Protein A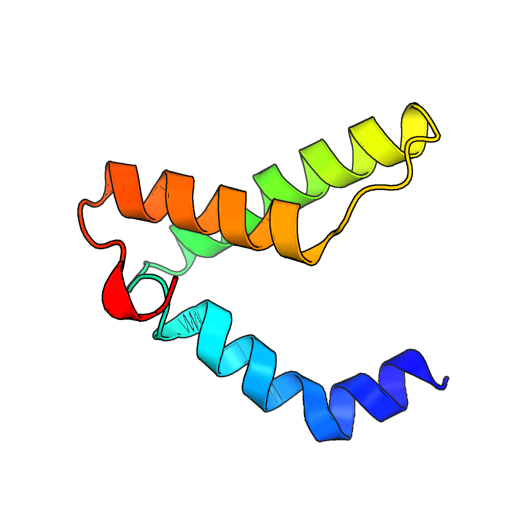F-A0A0J0YNT5-F1 (afdb_monomer_lite)

Organism: NCBI:txid1470200

InterPro domains:
  IPR001204 Phosphate transporter [PF01384] (1-76)
  IPR001204 Phosphate transporter [PTHR11101] (1-75)

pLDDT: mean 89.44, std 6.46, range [67.5, 97.0]

Foldseek 3Di:
DVVVVCCVVPVVVVCCCLQPVFFPDDPVLLVVLVVQLVVVVVVCVVVVHDDDSVCSSSVSSVVVCVVVVGGDPVSD

Structure (mmCIF, N/CA/C/O backbone):
data_AF-A0A0J0YNT5-F1
#
_entry.id   AF-A0A0J0YNT5-F1
#
loop_
_atom_site.group_PDB
_atom_site.id
_atom_site.type_symbol
_atom_site.label_atom_id
_atom_site.label_alt_id
_atom_site.label_comp_id
_atom_site.label_asym_id
_atom_site.label_entity_id
_atom_site.label_seq_id
_atom_site.pdbx_PDB_ins_code
_atom_site.Cartn_x
_atom_site.Cartn_y
_atom_site.Cartn_z
_atom_site.occupancy
_atom_site.B_iso_or_equiv
_atom_site.auth_seq_id
_atom_site.auth_comp_id
_atom_site.auth_asym_id
_atom_site.auth_atom_id
_atom_site.pdbx_PDB_model_num
ATOM 1 N N . ILE A 1 1 ? -13.913 -15.371 5.976 1.00 89.75 1 ILE A N 1
ATOM 2 C CA . ILE A 1 1 ? -14.807 -15.962 4.946 1.00 89.75 1 ILE A CA 1
ATOM 3 C C . ILE A 1 1 ? -15.224 -14.911 3.917 1.00 89.75 1 ILE A C 1
ATOM 5 O O . ILE A 1 1 ? -14.827 -15.055 2.772 1.00 89.75 1 ILE A O 1
ATOM 9 N N . ALA A 1 2 ? -15.901 -13.821 4.307 1.00 93.94 2 ALA A N 1
ATOM 10 C CA . ALA A 1 2 ? -16.323 -12.767 3.369 1.00 93.94 2 ALA A CA 1
ATOM 11 C C . ALA A 1 2 ? -15.177 -12.171 2.523 1.00 93.94 2 ALA A C 1
ATOM 13 O O . ALA A 1 2 ? -15.324 -12.037 1.315 1.00 93.94 2 ALA A O 1
ATOM 14 N N . LEU A 1 3 ? -14.014 -11.901 3.133 1.00 91.69 3 LEU A N 1
ATOM 15 C CA . LEU A 1 3 ? -12.837 -11.385 2.419 1.00 91.69 3 LEU A CA 1
ATOM 16 C C . LEU A 1 3 ? -12.345 -12.332 1.317 1.00 91.69 3 LEU A C 1
ATOM 18 O O . LEU A 1 3 ? -12.089 -11.894 0.204 1.00 91.69 3 LEU A O 1
ATOM 22 N N . ILE A 1 4 ? -12.257 -13.631 1.614 1.00 93.75 4 ILE A N 1
ATOM 23 C CA . ILE A 1 4 ? -11.793 -14.645 0.656 1.00 93.75 4 ILE A CA 1
ATOM 24 C C . ILE A 1 4 ? -12.773 -14.741 -0.514 1.00 93.75 4 ILE A C 1
ATOM 26 O O . ILE A 1 4 ? -12.360 -14.741 -1.668 1.00 93.75 4 ILE A O 1
ATOM 30 N N . VAL A 1 5 ? -14.072 -14.775 -0.211 1.00 94.94 5 VAL A N 1
ATOM 31 C CA . VAL A 1 5 ? -15.137 -14.839 -1.216 1.00 94.94 5 VAL A CA 1
ATOM 32 C C . VAL A 1 5 ? -15.106 -13.595 -2.108 1.00 94.94 5 VAL A C 1
ATOM 34 O O . VAL A 1 5 ? -15.030 -13.724 -3.326 1.00 94.94 5 VAL A O 1
ATOM 37 N N . GLY A 1 6 ? -15.082 -12.393 -1.527 1.00 92.00 6 GLY A N 1
ATOM 38 C CA . GLY A 1 6 ? -15.006 -11.145 -2.292 1.00 92.00 6 GLY A CA 1
ATOM 39 C C . GLY A 1 6 ? -13.749 -11.064 -3.160 1.00 92.00 6 GLY A C 1
ATOM 40 O O . GLY A 1 6 ? -13.828 -10.715 -4.338 1.00 92.00 6 GLY A O 1
ATOM 41 N N . PHE A 1 7 ? -12.599 -11.464 -2.615 1.00 92.06 7 PHE A N 1
ATOM 42 C CA . PHE A 1 7 ? -11.341 -11.512 -3.354 1.00 92.06 7 PHE A CA 1
ATOM 43 C C . PHE A 1 7 ? -11.386 -12.502 -4.525 1.00 92.06 7 PHE A C 1
ATOM 45 O O . PHE A 1 7 ? -10.923 -12.173 -5.612 1.00 92.06 7 PHE A O 1
ATOM 52 N N . TRP A 1 8 ? -11.986 -13.681 -4.346 1.00 94.00 8 TRP A N 1
ATOM 53 C CA . TRP A 1 8 ? -12.089 -14.688 -5.404 1.00 94.00 8 TRP A CA 1
ATOM 54 C C . TRP A 1 8 ? -12.904 -14.199 -6.608 1.00 94.00 8 TRP A C 1
ATOM 56 O O . TRP A 1 8 ? -12.529 -14.441 -7.754 1.00 94.00 8 TRP A O 1
ATOM 66 N N . PHE A 1 9 ? -14.010 -13.493 -6.361 1.00 93.38 9 PHE A N 1
ATOM 67 C CA . PHE A 1 9 ? -14.892 -13.027 -7.433 1.00 93.38 9 PHE A CA 1
ATOM 68 C C . PHE A 1 9 ? -14.417 -11.721 -8.089 1.00 93.38 9 PHE A C 1
ATOM 70 O O . PHE A 1 9 ? -14.493 -11.601 -9.312 1.00 93.38 9 PHE A O 1
ATOM 77 N N . ILE A 1 10 ? -13.911 -10.762 -7.304 1.00 92.38 10 ILE A N 1
ATOM 78 C CA . ILE A 1 10 ? -13.649 -9.380 -7.758 1.00 92.38 10 ILE A CA 1
ATOM 79 C C . ILE A 1 10 ? -12.151 -9.035 -7.761 1.00 92.38 10 ILE A C 1
ATOM 81 O O . ILE A 1 10 ? -11.705 -8.183 -8.527 1.00 92.38 10 ILE A O 1
ATOM 85 N N . GLY A 1 11 ? -11.331 -9.720 -6.960 1.00 88.25 11 GLY A N 1
ATOM 86 C CA . GLY A 1 11 ? -9.920 -9.367 -6.755 1.00 88.25 11 GLY A CA 1
ATOM 87 C C . GLY A 1 11 ? -9.072 -9.379 -8.029 1.00 88.25 11 GLY A C 1
ATOM 88 O O . GLY A 1 11 ? -8.136 -8.591 -8.147 1.00 88.25 11 GLY A O 1
ATOM 89 N N . LYS A 1 12 ? -9.429 -10.202 -9.023 1.00 88.75 12 LYS A N 1
ATOM 90 C CA . LYS A 1 12 ? -8.709 -10.297 -10.303 1.00 88.75 12 LYS A CA 1
ATOM 91 C C . LYS A 1 12 ? -8.599 -8.962 -11.054 1.00 88.75 12 LYS A C 1
ATOM 93 O O . LYS A 1 12 ? -7.559 -8.705 -11.650 1.00 88.75 12 LYS A O 1
ATOM 98 N N . GLU A 1 13 ? -9.622 -8.107 -11.001 1.00 87.00 13 GLU A N 1
ATOM 99 C CA . GLU A 1 13 ? -9.627 -6.828 -11.731 1.00 87.00 13 GLU A CA 1
ATOM 100 C C . GLU A 1 13 ? -8.655 -5.826 -11.100 1.00 87.00 13 GLU A C 1
ATOM 102 O O . GLU A 1 13 ? -7.903 -5.132 -11.792 1.00 87.00 13 GLU A O 1
ATOM 107 N N . VAL A 1 14 ? -8.596 -5.818 -9.766 1.00 86.94 14 VAL A N 1
ATOM 108 C CA . VAL A 1 14 ? -7.657 -4.988 -9.006 1.00 86.94 14 VAL A CA 1
ATOM 109 C C . VAL A 1 14 ? -6.223 -5.456 -9.246 1.00 86.94 14 VAL A C 1
ATOM 111 O O . VAL A 1 14 ? -5.355 -4.638 -9.542 1.00 86.94 14 VAL A O 1
ATOM 114 N N . ILE A 1 15 ? -5.975 -6.769 -9.196 1.00 87.06 15 ILE A N 1
ATOM 115 C CA . ILE A 1 15 ? -4.639 -7.345 -9.423 1.00 87.06 15 ILE A CA 1
ATOM 116 C C . ILE A 1 15 ? -4.135 -7.020 -10.831 1.00 87.06 15 ILE A C 1
ATOM 118 O O . ILE A 1 15 ? -2.977 -6.645 -10.991 1.00 87.06 15 ILE A O 1
ATOM 122 N N . GLN A 1 16 ? -4.989 -7.113 -11.852 1.00 84.62 16 GLN A N 1
ATOM 123 C CA . GLN A 1 16 ? -4.610 -6.765 -13.224 1.00 84.62 16 GLN A CA 1
ATOM 124 C C . GLN A 1 16 ? -4.274 -5.278 -13.361 1.00 84.62 16 GLN A C 1
ATOM 126 O O . GLN A 1 16 ? -3.252 -4.928 -13.959 1.00 84.62 16 GLN A O 1
ATOM 131 N N . THR A 1 17 ? -5.084 -4.406 -12.758 1.00 84.38 17 THR A N 1
ATOM 132 C CA . THR A 1 17 ? -4.865 -2.954 -12.788 1.00 84.38 17 THR A CA 1
ATOM 133 C C . THR A 1 17 ? -3.541 -2.581 -12.128 1.00 84.38 17 THR A C 1
ATOM 135 O O . THR A 1 17 ? -2.713 -1.898 -12.730 1.00 84.38 17 THR A O 1
ATOM 138 N N . VAL A 1 18 ? -3.291 -3.104 -10.932 1.00 83.06 18 VAL A N 1
ATOM 139 C CA . VAL A 1 18 ? -2.082 -2.803 -10.163 1.00 83.06 18 VAL A CA 1
ATOM 140 C C . VAL A 1 18 ? -0.837 -3.455 -10.775 1.00 83.06 18 VAL A C 1
ATOM 142 O O . VAL A 1 18 ? 0.210 -2.818 -10.867 1.00 83.06 18 VAL A O 1
ATOM 145 N N . GLY A 1 19 ? -0.946 -4.705 -11.228 1.00 74.25 19 GLY A N 1
ATOM 146 C CA . GLY A 1 19 ? 0.188 -5.505 -11.691 1.00 74.25 19 GLY A CA 1
ATOM 147 C C . GLY A 1 19 ? 0.671 -5.192 -13.107 1.00 74.25 19 GLY A C 1
ATOM 148 O O . GLY A 1 19 ? 1.838 -5.426 -13.408 1.00 74.25 19 GLY A O 1
ATOM 149 N N . THR A 1 20 ? -0.196 -4.679 -13.987 1.00 74.06 20 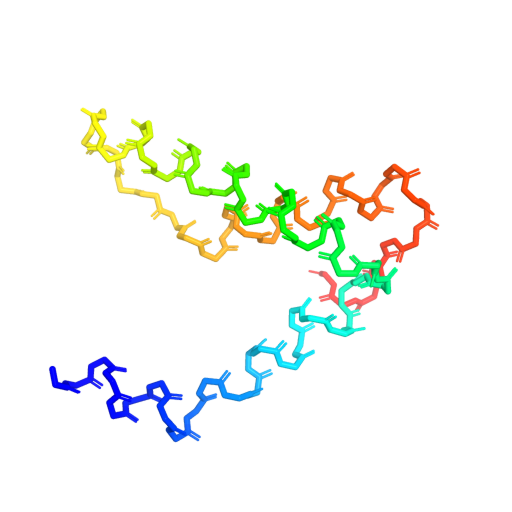THR A N 1
ATOM 150 C CA . THR A 1 20 ? 0.174 -4.451 -15.398 1.00 74.06 20 THR A CA 1
ATOM 151 C C . THR A 1 20 ? -0.064 -3.038 -15.910 1.00 74.06 20 THR A C 1
ATOM 153 O O . THR A 1 20 ? 0.672 -2.607 -16.798 1.00 74.06 20 THR A O 1
ATOM 156 N N . ASN A 1 21 ? -1.037 -2.300 -15.361 1.00 74.69 21 ASN A N 1
ATOM 157 C CA . ASN A 1 21 ? -1.427 -1.001 -15.920 1.00 74.69 21 ASN A CA 1
ATOM 158 C C . ASN A 1 21 ? -0.714 0.196 -15.273 1.00 74.69 21 ASN A C 1
ATOM 160 O O . ASN A 1 21 ? -0.552 1.216 -15.944 1.00 74.69 21 ASN A O 1
ATOM 164 N N . LEU A 1 22 ? -0.263 0.081 -14.015 1.00 76.62 22 LEU A N 1
ATOM 165 C CA . LEU A 1 22 ? 0.432 1.164 -13.301 1.00 76.62 22 LEU A CA 1
ATOM 166 C C . LEU A 1 22 ? 1.896 1.333 -13.732 1.00 76.62 22 LEU A C 1
ATOM 168 O O . LEU A 1 22 ? 2.347 2.449 -13.982 1.00 76.62 22 LEU A O 1
ATOM 172 N N . ALA A 1 23 ? 2.645 0.235 -13.821 1.00 78.94 23 ALA A N 1
ATOM 173 C CA . ALA A 1 23 ? 4.024 0.227 -14.300 1.00 78.94 23 ALA A CA 1
ATOM 174 C C . ALA A 1 23 ? 4.395 -1.180 -14.786 1.00 78.94 23 ALA A C 1
ATOM 176 O O . ALA A 1 23 ? 4.128 -2.169 -14.104 1.00 78.94 23 ALA A O 1
ATOM 177 N N . LYS A 1 24 ? 5.053 -1.288 -15.947 1.00 76.56 24 LYS A N 1
ATOM 178 C CA . LYS A 1 24 ? 5.607 -2.571 -16.412 1.00 76.56 24 LYS A CA 1
ATOM 179 C C . LYS A 1 24 ? 6.870 -2.882 -15.617 1.00 76.56 24 LYS A C 1
ATOM 181 O O . LYS A 1 24 ? 7.880 -2.204 -15.775 1.00 76.56 24 LYS A O 1
ATOM 186 N N . MET A 1 25 ? 6.828 -3.895 -14.763 1.00 81.00 25 MET A N 1
ATOM 187 C CA . MET A 1 25 ? 7.932 -4.211 -13.857 1.00 81.00 25 MET A CA 1
ATOM 188 C C . MET A 1 25 ? 8.344 -5.675 -13.963 1.00 81.00 25 MET A C 1
ATOM 190 O O . MET A 1 25 ? 7.547 -6.543 -14.312 1.00 81.00 25 MET A O 1
ATOM 194 N N . HIS A 1 26 ? 9.609 -5.943 -13.649 1.00 85.88 26 HIS A N 1
ATOM 195 C CA . HIS A 1 26 ? 10.113 -7.304 -13.520 1.00 85.88 26 HIS A CA 1
ATOM 196 C C . HIS A 1 26 ? 9.586 -7.935 -12.212 1.00 85.88 26 HIS A C 1
ATOM 198 O O . HIS A 1 26 ? 9.415 -7.207 -11.228 1.00 85.88 26 HIS A O 1
ATOM 204 N N . PRO A 1 27 ? 9.370 -9.265 -12.139 1.00 86.69 27 PRO A N 1
ATOM 205 C CA . PRO A 1 27 ? 8.877 -9.927 -10.924 1.00 86.69 27 PRO A CA 1
ATOM 206 C C . PRO A 1 27 ? 9.684 -9.616 -9.653 1.00 86.69 27 PRO A C 1
ATOM 208 O O . PRO A 1 27 ? 9.115 -9.472 -8.575 1.00 86.69 27 PRO A O 1
ATOM 211 N N . SER A 1 28 ? 11.003 -9.439 -9.779 1.00 89.94 28 SER A N 1
ATOM 212 C CA . SER A 1 28 ? 11.870 -9.045 -8.659 1.00 89.94 28 SER A CA 1
ATOM 213 C C . SER A 1 28 ? 11.521 -7.668 -8.089 1.00 89.94 28 SER A C 1
ATOM 215 O O . SER A 1 28 ? 11.540 -7.488 -6.876 1.00 89.94 28 SER A O 1
ATOM 217 N N . SER A 1 29 ? 11.159 -6.705 -8.939 1.00 89.44 29 SER A N 1
ATOM 218 C CA . SER A 1 29 ? 10.739 -5.372 -8.506 1.00 89.44 29 SER A CA 1
ATOM 219 C C . SER A 1 29 ? 9.388 -5.415 -7.794 1.00 89.44 29 SER A C 1
ATOM 221 O O . SER A 1 29 ? 9.215 -4.741 -6.786 1.00 89.44 29 SER A O 1
ATOM 223 N N . VAL A 1 30 ? 8.453 -6.249 -8.262 1.00 88.69 30 VAL A N 1
ATOM 224 C CA . VAL A 1 30 ? 7.157 -6.450 -7.589 1.00 88.69 30 VAL A CA 1
ATOM 225 C C . VAL A 1 30 ? 7.360 -7.032 -6.189 1.00 88.69 30 VAL A C 1
ATOM 227 O O . VAL A 1 30 ? 6.772 -6.536 -5.234 1.00 88.69 30 VAL A O 1
ATOM 230 N N . PHE A 1 31 ? 8.263 -8.004 -6.040 1.00 91.75 31 PHE A N 1
ATOM 231 C CA . PHE A 1 31 ? 8.624 -8.546 -4.730 1.00 91.75 31 PHE A CA 1
ATOM 232 C C . PHE A 1 31 ? 9.196 -7.472 -3.791 1.00 91.75 31 PHE A C 1
ATOM 234 O O . PHE A 1 31 ? 8.820 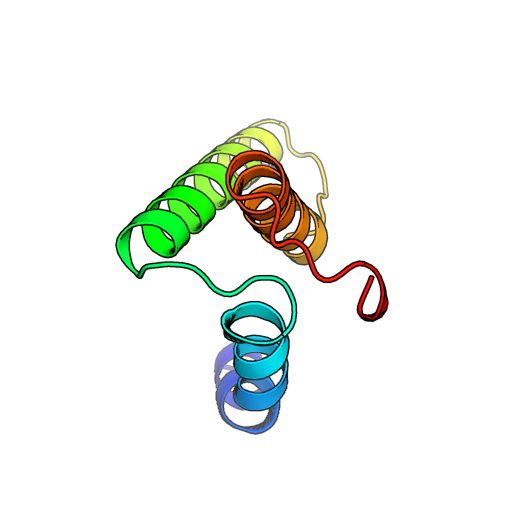-7.391 -2.622 1.00 91.75 31 PHE A O 1
ATOM 241 N N . THR A 1 32 ? 10.069 -6.596 -4.300 1.00 92.88 32 THR A N 1
ATOM 242 C CA . THR A 1 32 ? 10.571 -5.452 -3.525 1.00 92.88 32 THR A CA 1
ATOM 243 C C . THR A 1 32 ? 9.450 -4.478 -3.145 1.00 92.88 32 THR A C 1
ATOM 245 O O . THR A 1 32 ? 9.443 -3.980 -2.020 1.00 92.88 32 THR A O 1
ATOM 248 N N . ALA A 1 33 ? 8.487 -4.234 -4.040 1.00 92.62 33 A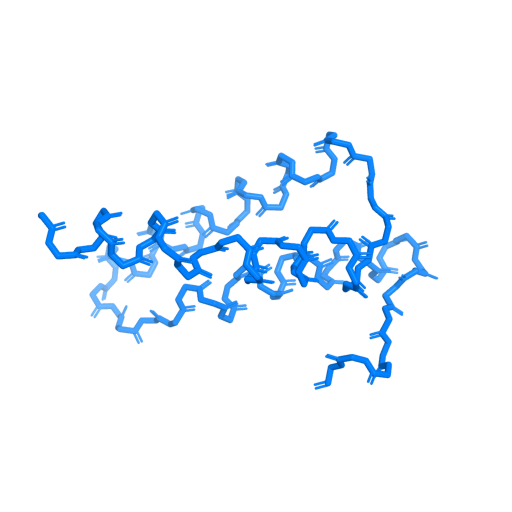LA A N 1
ATOM 249 C CA . ALA A 1 33 ? 7.328 -3.381 -3.773 1.00 92.62 33 ALA A CA 1
ATOM 250 C C . ALA A 1 33 ? 6.472 -3.935 -2.627 1.00 92.62 33 ALA A C 1
ATOM 252 O O . ALA A 1 33 ? 6.110 -3.191 -1.716 1.00 92.62 33 ALA A O 1
ATOM 253 N N . GLU A 1 34 ? 6.185 -5.240 -2.644 1.00 92.56 34 GLU A N 1
ATOM 254 C CA . GLU A 1 34 ? 5.416 -5.902 -1.588 1.00 92.56 34 GLU 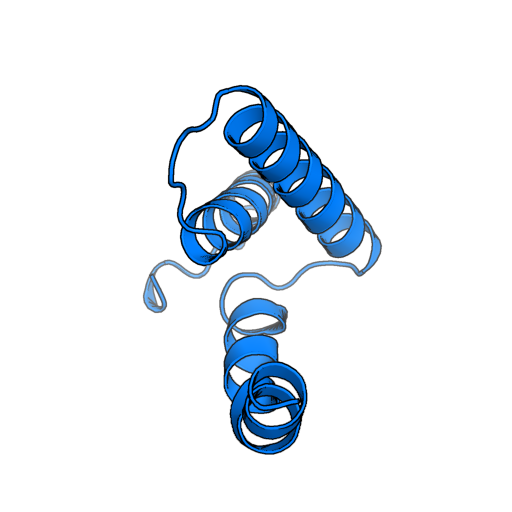A CA 1
ATOM 255 C C . GLU A 1 34 ? 6.155 -5.901 -0.253 1.00 92.56 34 GLU A C 1
ATOM 257 O O . GLU A 1 34 ? 5.541 -5.612 0.772 1.00 92.56 34 GLU A O 1
ATOM 262 N N . LEU A 1 35 ? 7.471 -6.142 -0.242 1.00 96.12 35 LEU A N 1
ATOM 263 C CA . LEU A 1 35 ? 8.270 -6.046 0.982 1.00 96.12 35 LEU A CA 1
ATOM 264 C C . LEU A 1 35 ? 8.252 -4.633 1.572 1.00 96.12 35 LEU A C 1
ATOM 266 O O . LEU A 1 35 ? 8.082 -4.472 2.784 1.00 96.12 35 LEU A O 1
ATOM 270 N N . ALA A 1 36 ? 8.401 -3.605 0.735 1.00 95.81 36 ALA A N 1
ATOM 271 C CA . ALA A 1 36 ? 8.326 -2.217 1.177 1.00 95.81 36 ALA A CA 1
ATOM 272 C C . ALA A 1 36 ? 6.930 -1.886 1.727 1.00 95.81 36 ALA A C 1
ATOM 274 O O . ALA A 1 36 ? 6.810 -1.336 2.824 1.00 95.81 36 ALA A O 1
ATOM 275 N N . ALA A 1 37 ? 5.875 -2.287 1.014 1.00 95.69 37 ALA A N 1
ATOM 276 C CA . ALA A 1 37 ? 4.496 -2.081 1.433 1.00 95.69 37 ALA A CA 1
ATOM 277 C C . ALA A 1 37 ? 4.180 -2.795 2.758 1.00 95.69 37 ALA A C 1
ATOM 279 O O . ALA A 1 37 ? 3.616 -2.187 3.667 1.00 95.69 37 ALA A O 1
ATOM 280 N N . ALA A 1 38 ? 4.596 -4.054 2.905 1.00 96.25 38 ALA A N 1
ATOM 281 C CA . ALA A 1 38 ? 4.433 -4.831 4.129 1.00 96.25 38 ALA A CA 1
ATOM 282 C C . ALA A 1 38 ? 5.183 -4.200 5.309 1.00 96.25 38 ALA A C 1
ATOM 284 O O . ALA A 1 38 ? 4.628 -4.102 6.402 1.00 96.25 38 ALA A O 1
ATOM 285 N N . SER A 1 39 ? 6.406 -3.712 5.086 1.00 97.00 39 SER A N 1
ATOM 286 C CA . SER A 1 39 ? 7.198 -3.034 6.120 1.00 97.00 39 SER A CA 1
ATOM 287 C C . SER A 1 39 ? 6.486 -1.782 6.638 1.00 97.00 39 SER A C 1
ATOM 289 O O . SER A 1 39 ? 6.343 -1.606 7.847 1.00 97.00 39 SER A O 1
ATOM 291 N N . VAL A 1 40 ? 5.971 -0.942 5.734 1.00 96.25 40 VAL A N 1
ATOM 292 C CA . VAL A 1 40 ? 5.221 0.273 6.096 1.00 96.25 40 VAL A CA 1
ATOM 293 C C . VAL A 1 40 ? 3.907 -0.074 6.794 1.00 96.25 40 VAL A C 1
ATOM 295 O O . VAL A 1 40 ? 3.586 0.516 7.825 1.00 96.25 40 VAL A O 1
ATOM 298 N N . ALA A 1 41 ? 3.159 -1.050 6.275 1.00 96.56 41 ALA A N 1
ATOM 299 C CA . ALA A 1 41 ? 1.906 -1.493 6.876 1.00 96.56 41 ALA A CA 1
ATOM 300 C C . ALA A 1 41 ? 2.118 -2.054 8.291 1.00 96.56 41 ALA A C 1
ATOM 302 O O . ALA A 1 41 ? 1.326 -1.771 9.192 1.00 96.56 41 ALA A O 1
ATOM 303 N N . MET A 1 42 ? 3.202 -2.803 8.510 1.00 96.56 42 MET A N 1
ATOM 304 C CA . MET A 1 42 ? 3.547 -3.347 9.820 1.00 96.56 42 MET A CA 1
ATOM 305 C C . MET A 1 42 ? 3.932 -2.240 10.802 1.00 96.56 42 MET A C 1
ATOM 307 O O . MET A 1 42 ? 3.414 -2.222 11.916 1.00 96.56 42 MET A O 1
ATOM 311 N N . LEU A 1 43 ? 4.761 -1.278 10.386 1.00 97.00 43 LEU A N 1
ATOM 312 C CA . LEU A 1 43 ? 5.103 -0.116 11.213 1.00 97.00 43 LEU A CA 1
ATOM 313 C C . LEU A 1 43 ? 3.860 0.691 11.603 1.00 97.00 43 LEU A C 1
ATOM 315 O O . LEU A 1 43 ? 3.670 0.995 12.777 1.00 97.00 43 LEU A O 1
ATOM 319 N N . ALA A 1 44 ? 2.974 0.978 10.649 1.00 96.19 44 ALA A N 1
ATOM 320 C CA . ALA A 1 44 ? 1.732 1.693 10.925 1.00 96.19 44 ALA A CA 1
ATOM 321 C C . ALA A 1 44 ? 0.808 0.918 11.879 1.00 96.19 44 ALA A C 1
ATOM 323 O O . ALA A 1 44 ? 0.221 1.513 12.783 1.00 96.19 44 ALA A O 1
ATOM 324 N N . SER A 1 45 ? 0.737 -0.408 11.726 1.00 95.56 45 SER A N 1
ATOM 325 C CA . SER A 1 45 ? -0.035 -1.285 12.615 1.00 95.56 45 SER A CA 1
ATOM 326 C C . SER A 1 45 ? 0.521 -1.284 14.040 1.00 95.56 45 SER A C 1
ATOM 328 O O . SER A 1 45 ? -0.248 -1.193 14.993 1.00 95.56 45 SER A O 1
ATOM 330 N N . LEU A 1 46 ? 1.850 -1.319 14.198 1.00 96.31 46 LEU A N 1
ATOM 331 C CA . LEU A 1 46 ? 2.518 -1.224 15.503 1.00 96.31 46 LEU A CA 1
ATOM 332 C C . LEU A 1 46 ? 2.270 0.128 16.184 1.00 96.31 46 LEU A C 1
ATOM 334 O O . LEU A 1 46 ? 2.178 0.194 17.406 1.00 96.31 46 LEU A O 1
ATOM 338 N N . MET A 1 47 ? 2.129 1.197 15.400 1.00 96.19 47 MET A N 1
ATOM 339 C CA . MET A 1 47 ? 1.804 2.539 15.892 1.00 96.19 47 MET A CA 1
ATOM 340 C C . MET A 1 47 ? 0.298 2.759 16.119 1.00 96.19 47 MET A C 1
ATOM 342 O O . MET A 1 47 ? -0.093 3.834 16.570 1.00 96.19 47 MET A O 1
ATOM 346 N N . GLY A 1 48 ? -0.557 1.780 15.800 1.00 95.06 48 GLY A N 1
ATOM 347 C CA . GLY A 1 48 ? -2.013 1.897 15.924 1.00 95.06 48 GLY A CA 1
ATOM 348 C C . GLY A 1 48 ? -2.650 2.888 14.943 1.00 95.06 48 GLY A C 1
ATOM 349 O O . GLY A 1 48 ? -3.767 3.348 15.176 1.00 95.06 48 GLY A O 1
ATOM 350 N N . LEU A 1 49 ? -1.953 3.242 13.858 1.00 95.31 49 LEU A N 1
ATOM 351 C CA . LEU A 1 49 ? -2.431 4.211 12.876 1.00 95.31 49 LEU A CA 1
ATOM 352 C C . LEU A 1 49 ? -3.319 3.519 11.827 1.00 95.31 49 LEU A C 1
ATOM 354 O O . LEU A 1 49 ? -2.864 2.581 11.166 1.00 95.31 49 LEU A O 1
ATOM 358 N N . PRO A 1 50 ? -4.564 3.984 11.609 1.00 93.12 50 PRO A N 1
ATOM 359 C CA . PRO A 1 50 ? -5.415 3.455 10.552 1.00 93.12 50 PRO A CA 1
ATOM 360 C C . PRO A 1 50 ? -4.920 3.954 9.188 1.00 93.12 50 PRO A C 1
ATOM 362 O O . PRO A 1 50 ? -5.200 5.080 8.779 1.00 93.12 50 PRO A O 1
ATOM 365 N N . VAL A 1 51 ? -4.170 3.111 8.478 1.00 94.25 51 VAL A N 1
ATOM 366 C CA . VAL A 1 51 ? -3.605 3.419 7.155 1.00 94.25 51 VAL A CA 1
ATOM 367 C C . VAL A 1 51 ? -4.268 2.607 6.042 1.00 94.25 51 VAL A C 1
ATOM 369 O O . VAL A 1 51 ? -4.691 1.469 6.234 1.00 94.25 51 VAL A O 1
ATOM 372 N N . SER A 1 52 ? -4.345 3.190 4.844 1.00 94.62 52 SER A N 1
ATOM 373 C CA . SER A 1 52 ? -4.884 2.524 3.653 1.00 94.62 52 SER A CA 1
ATOM 374 C C . SER A 1 52 ? -3.825 1.627 3.006 1.00 94.62 52 SER A C 1
ATOM 376 O O . SER A 1 52 ? -2.820 2.121 2.492 1.00 94.62 52 SER A O 1
ATOM 378 N N . SER A 1 53 ? -4.069 0.314 2.972 1.00 90.44 53 SER A N 1
ATOM 379 C CA . SER A 1 53 ? -3.186 -0.654 2.304 1.00 90.44 53 SER A CA 1
ATOM 380 C C . SER A 1 53 ? -3.054 -0.390 0.801 1.00 90.44 53 SER A C 1
ATOM 382 O O . SER A 1 53 ? -1.963 -0.535 0.252 1.00 90.44 53 SER A O 1
ATOM 384 N N . THR A 1 54 ? -4.121 0.079 0.145 1.00 91.75 54 THR A N 1
ATOM 385 C CA . THR A 1 54 ? -4.095 0.461 -1.275 1.00 91.75 54 THR A CA 1
ATOM 386 C C . THR A 1 54 ? -3.123 1.609 -1.532 1.00 91.75 54 THR A C 1
ATOM 388 O O . THR A 1 54 ? -2.319 1.519 -2.453 1.00 91.75 54 THR A O 1
ATOM 391 N N . HIS A 1 55 ? -3.135 2.659 -0.702 1.00 92.06 55 HIS A N 1
ATOM 392 C CA . HIS A 1 55 ? -2.197 3.780 -0.852 1.00 92.06 55 HIS A CA 1
ATOM 393 C C . HIS A 1 55 ? -0.749 3.359 -0.629 1.00 92.06 55 HIS A C 1
ATOM 395 O O . HIS A 1 55 ? 0.136 3.811 -1.351 1.00 92.06 55 HIS A O 1
ATOM 401 N N . ILE A 1 56 ? -0.509 2.480 0.344 1.00 95.12 56 ILE A N 1
ATOM 402 C CA . ILE A 1 56 ? 0.832 1.961 0.616 1.00 95.12 56 ILE A CA 1
ATOM 403 C C . ILE A 1 56 ? 1.350 1.172 -0.596 1.00 95.12 56 ILE A C 1
ATOM 405 O O . ILE A 1 56 ? 2.471 1.408 -1.046 1.00 95.12 56 ILE A O 1
ATOM 409 N N . LEU A 1 57 ? 0.531 0.275 -1.157 1.00 92.25 57 LEU A N 1
ATOM 410 C CA . LEU A 1 57 ? 0.911 -0.540 -2.312 1.00 92.25 57 LEU A CA 1
ATOM 411 C C . LEU A 1 57 ? 1.113 0.303 -3.577 1.00 92.25 57 LEU A C 1
ATOM 413 O O . LEU A 1 57 ? 2.129 0.157 -4.253 1.00 92.25 57 LEU A O 1
ATOM 417 N N . VAL A 1 58 ? 0.175 1.205 -3.882 1.00 92.00 58 VAL A N 1
ATOM 418 C CA . VAL A 1 58 ? 0.293 2.121 -5.025 1.00 92.00 58 VAL A CA 1
ATOM 419 C C . VAL A 1 58 ? 1.542 2.983 -4.861 1.00 92.00 58 VAL A C 1
ATOM 421 O O . VAL A 1 58 ? 2.358 3.027 -5.771 1.00 92.00 58 VAL A O 1
ATOM 424 N N . GLY A 1 59 ? 1.774 3.575 -3.687 1.00 92.62 59 GLY A N 1
ATOM 425 C CA . GLY A 1 59 ? 2.980 4.358 -3.407 1.00 92.62 59 GLY A CA 1
ATOM 426 C C . GLY A 1 59 ? 4.282 3.577 -3.623 1.00 92.62 59 GLY A C 1
ATOM 427 O O . GLY A 1 59 ? 5.209 4.098 -4.246 1.00 92.62 59 GLY A O 1
ATOM 428 N N . ALA A 1 60 ? 4.346 2.315 -3.186 1.00 93.19 60 ALA A N 1
ATOM 429 C CA . ALA A 1 60 ? 5.508 1.452 -3.408 1.00 93.19 60 ALA A CA 1
ATOM 430 C C . ALA A 1 60 ? 5.759 1.188 -4.905 1.00 93.19 60 ALA A C 1
ATOM 432 O O . ALA A 1 60 ? 6.888 1.316 -5.383 1.00 93.19 60 ALA A O 1
ATOM 433 N N . ILE A 1 61 ? 4.704 0.880 -5.663 1.00 91.06 61 ILE A N 1
ATOM 434 C CA . ILE A 1 61 ? 4.774 0.648 -7.113 1.00 91.06 61 ILE A CA 1
ATOM 435 C C . ILE A 1 61 ? 5.182 1.919 -7.859 1.00 91.06 61 ILE A C 1
ATOM 437 O O . ILE A 1 61 ? 6.012 1.861 -8.765 1.00 91.06 61 ILE A O 1
ATOM 441 N N . LEU A 1 62 ? 4.660 3.075 -7.453 1.00 91.06 62 LEU A N 1
ATOM 442 C CA . LEU A 1 62 ? 5.033 4.368 -8.021 1.00 91.06 62 LEU A CA 1
ATOM 443 C C . LEU A 1 62 ? 6.490 4.718 -7.760 1.00 91.06 62 LEU A C 1
ATOM 445 O O . LEU A 1 62 ? 7.160 5.205 -8.666 1.00 91.06 62 LEU A O 1
ATOM 449 N N . GLY A 1 63 ? 7.005 4.430 -6.564 1.00 91.12 63 GLY A N 1
ATOM 450 C CA . GLY A 1 63 ? 8.424 4.599 -6.256 1.00 91.12 63 GLY A CA 1
ATOM 451 C C . GLY A 1 63 ? 9.313 3.826 -7.232 1.00 91.12 63 GLY A C 1
ATOM 452 O O . GLY A 1 63 ? 10.273 4.371 -7.773 1.00 91.12 63 GLY A O 1
ATOM 453 N N . ILE A 1 64 ? 8.946 2.583 -7.542 1.00 91.12 64 ILE A N 1
ATOM 454 C CA . ILE A 1 64 ? 9.660 1.772 -8.535 1.00 91.12 64 ILE A CA 1
ATOM 455 C C . ILE A 1 64 ? 9.455 2.313 -9.954 1.00 91.12 64 ILE A C 1
ATOM 457 O O . ILE A 1 64 ? 10.414 2.399 -10.720 1.00 91.12 64 ILE A O 1
ATOM 461 N N . GLY A 1 65 ? 8.231 2.707 -10.309 1.00 89.50 65 GLY A N 1
ATOM 462 C CA . GLY A 1 65 ? 7.914 3.291 -11.612 1.00 89.50 65 GLY A CA 1
ATOM 463 C C . GLY A 1 65 ? 8.667 4.597 -11.884 1.00 89.50 65 GLY A C 1
ATOM 464 O O . GLY A 1 65 ? 9.057 4.860 -13.022 1.00 89.50 65 GLY A O 1
ATOM 465 N N . LEU A 1 66 ? 8.939 5.386 -10.842 1.00 89.81 66 LEU A N 1
ATOM 466 C CA . LEU A 1 66 ? 9.785 6.579 -10.891 1.00 89.81 66 LEU A CA 1
ATOM 467 C C . LEU A 1 66 ? 11.252 6.224 -11.157 1.00 89.81 66 LEU A C 1
ATOM 469 O O . LEU A 1 66 ? 11.871 6.822 -12.037 1.00 89.81 66 LEU A O 1
ATOM 473 N N . VAL A 1 67 ? 11.795 5.226 -10.450 1.00 90.31 67 VAL A N 1
ATOM 474 C CA . VAL A 1 67 ? 13.174 4.739 -10.654 1.00 90.31 67 VAL A CA 1
ATOM 475 C C . VAL A 1 67 ? 13.357 4.186 -12.069 1.00 90.31 67 VAL A C 1
ATOM 477 O O . VAL A 1 67 ? 14.338 4.501 -12.739 1.00 90.31 67 VAL A O 1
ATOM 480 N N . ASN A 1 68 ? 12.376 3.429 -12.557 1.00 88.06 68 ASN A N 1
ATOM 481 C CA . ASN A 1 68 ? 12.389 2.829 -13.890 1.00 88.06 68 ASN A CA 1
ATOM 482 C C . ASN A 1 68 ? 11.913 3.784 -15.000 1.00 88.06 68 ASN A C 1
ATOM 484 O O . ASN A 1 68 ? 11.918 3.402 -16.170 1.00 88.06 68 ASN A O 1
ATOM 488 N N . ARG A 1 69 ? 11.494 5.013 -14.654 1.00 86.19 69 ARG A N 1
ATOM 489 C CA . ARG A 1 69 ? 10.923 6.028 -15.563 1.00 86.19 69 ARG A CA 1
ATOM 490 C C . ARG A 1 69 ? 9.786 5.506 -16.451 1.00 86.19 69 ARG A C 1
ATOM 492 O O . ARG A 1 69 ? 9.663 5.899 -17.608 1.00 86.19 69 ARG A O 1
ATOM 499 N N . ASN A 1 70 ? 8.960 4.614 -15.916 1.00 84.38 70 ASN A N 1
ATOM 500 C CA . ASN A 1 70 ? 7.904 3.925 -16.659 1.00 84.38 70 ASN A CA 1
ATOM 501 C C . ASN A 1 70 ? 6.546 3.920 -15.940 1.00 84.38 70 ASN A C 1
ATOM 503 O O . ASN A 1 70 ? 5.675 3.114 -16.272 1.00 84.38 70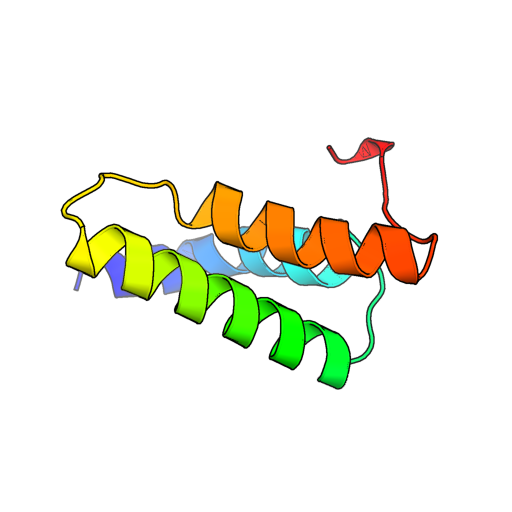 ASN A O 1
ATOM 507 N N . ALA A 1 71 ? 6.375 4.815 -14.965 1.00 84.12 71 ALA A N 1
ATOM 508 C CA . ALA A 1 71 ? 5.094 5.057 -14.321 1.00 84.12 71 ALA A CA 1
ATOM 509 C C . ALA A 1 71 ? 4.066 5.581 -15.337 1.00 84.12 71 ALA A C 1
ATOM 511 O O . ALA A 1 71 ? 4.335 6.517 -16.096 1.00 84.12 71 ALA A O 1
ATOM 512 N N . ASN A 1 72 ? 2.885 4.968 -15.348 1.00 83.69 72 ASN A N 1
ATOM 513 C CA . ASN A 1 72 ? 1.784 5.354 -16.215 1.00 83.69 72 ASN A CA 1
ATOM 514 C C . ASN A 1 72 ? 0.907 6.422 -15.549 1.00 83.69 72 ASN A C 1
ATOM 516 O O . ASN A 1 72 ? -0.096 6.113 -14.907 1.00 83.69 72 ASN A O 1
ATOM 520 N N . TRP A 1 73 ? 1.275 7.687 -15.745 1.00 83.94 73 TRP A N 1
ATOM 521 C CA . TRP A 1 73 ? 0.587 8.844 -15.158 1.00 83.94 73 TRP A CA 1
ATOM 522 C C . TRP A 1 73 ? -0.857 9.039 -15.630 1.00 83.94 73 TRP A C 1
ATOM 524 O O . TRP A 1 73 ? -1.608 9.747 -14.979 1.00 83.94 73 TRP A O 1
ATOM 534 N N . ALA A 1 74 ? -1.256 8.431 -16.751 1.00 81.25 74 ALA A N 1
ATOM 535 C CA . ALA A 1 74 ? -2.626 8.534 -17.254 1.00 81.25 74 ALA A CA 1
ATOM 536 C C . ALA A 1 74 ? -3.623 7.653 -16.475 1.00 81.25 74 ALA A C 1
ATOM 538 O O . ALA A 1 74 ? -4.829 7.830 -16.614 1.00 81.25 74 ALA A O 1
ATOM 539 N N . MET A 1 75 ? -3.121 6.692 -15.694 1.00 76.69 75 MET A N 1
ATOM 540 C CA . MET A 1 75 ? -3.912 5.760 -14.878 1.00 76.69 75 MET A CA 1
ATOM 541 C C . MET A 1 75 ? -3.943 6.145 -13.389 1.00 76.69 75 MET A C 1
ATOM 543 O O . MET A 1 75 ? -4.478 5.383 -12.583 1.00 76.69 75 MET A O 1
ATOM 547 N N . MET A 1 76 ? -3.331 7.275 -13.024 1.00 67.50 76 MET A N 1
ATOM 548 C CA . MET A 1 76 ? -3.196 7.785 -11.654 1.00 67.50 76 MET A CA 1
ATOM 549 C C . MET A 1 76 ? -4.112 8.982 -11.440 1.00 67.50 76 MET A C 1
ATOM 551 O O . MET A 1 76 ? -4.685 9.062 -10.333 1.00 67.50 76 MET A O 1
#

Secondary structure (DSSP, 8-state):
-HHHHHHHHHHHHHHHIIIIISB---HHHHHHHHHHHHHHHHHHHHTT----HHHHHHHHHHHHHHHTT-B-GGG-

Radius of gyration: 13.44 Å; chains: 1; bounding box: 30×25×33 Å

Sequence (76 aa):
IALIVGFWFIGKEVIQTVGTNLAKMHPSSVFTAELAAASVAMLASLMGLPVSSTHILVGAILGIGLVNRNANWAMM